Protein AF-A0A1C1CZ02-F1 (afdb_monomer_lite)

Sequence (174 aa):
MFVAVCLGYYHYGQLLYYPYLHGDSYDDTVQARHYADKCKSHSIGLCEILYRAYSTAGCEVYDTMVGHVLVIASTVQLHILLFSSDEAQIRAARSRLERNFEILTRLQWPTLDVCFTRFREFHQACQKYKETSFRMDRWMHRFLFEFAKPIGEKDTDDLAELIPWTLQELGFTP

Radius of gyration: 15.84 Å; chains: 1; bounding box: 36×30×47 Å

Structure (mmCIF, N/CA/C/O backbone):
data_AF-A0A1C1CZ02-F1
#
_entry.id   AF-A0A1C1CZ02-F1
#
loop_
_atom_site.group_PDB
_atom_site.id
_atom_site.type_symbol
_atom_site.label_atom_id
_atom_site.label_alt_id
_atom_site.label_comp_id
_atom_site.label_asym_id
_atom_site.label_entity_id
_atom_site.label_seq_id
_atom_site.pdbx_PDB_ins_code
_atom_site.Cartn_x
_atom_site.Cartn_y
_atom_site.Cartn_z
_atom_site.occupancy
_atom_site.B_iso_or_equiv
_atom_site.auth_seq_id
_atom_site.auth_comp_id
_atom_site.auth_asym_id
_atom_site.auth_atom_id
_atom_site.pdbx_PDB_model_num
ATOM 1 N N . MET A 1 1 ? -22.420 12.286 7.588 1.00 76.38 1 MET A N 1
ATOM 2 C CA . MET A 1 1 ? -22.569 12.783 6.197 1.00 76.38 1 MET A CA 1
ATOM 3 C C . MET A 1 1 ? -21.272 13.386 5.658 1.00 76.38 1 MET A C 1
ATOM 5 O O . MET A 1 1 ? -20.800 12.896 4.646 1.00 76.38 1 MET A O 1
ATOM 9 N N . PHE A 1 2 ? -20.659 14.367 6.338 1.00 88.81 2 PHE A N 1
ATOM 10 C CA . PHE A 1 2 ? -19.421 15.029 5.882 1.00 88.81 2 PHE A CA 1
ATOM 11 C C . PHE A 1 2 ? -18.283 14.057 5.514 1.00 88.81 2 PHE A C 1
ATOM 13 O O . PHE A 1 2 ? -17.805 14.085 4.385 1.00 88.81 2 PHE A O 1
ATOM 20 N N . VAL A 1 3 ? -17.919 13.137 6.420 1.00 89.81 3 VAL A N 1
ATOM 21 C CA . VAL A 1 3 ? -16.843 12.153 6.183 1.00 89.81 3 VAL A CA 1
ATOM 22 C C . VAL A 1 3 ? -17.113 11.311 4.934 1.00 89.81 3 VAL A C 1
ATOM 24 O O . VAL A 1 3 ? -16.234 11.182 4.095 1.00 89.81 3 VAL A O 1
ATOM 27 N N . ALA A 1 4 ? -18.335 10.798 4.762 1.00 88.88 4 ALA A N 1
ATOM 28 C CA . ALA A 1 4 ? -18.697 9.976 3.606 1.00 88.88 4 ALA A CA 1
ATOM 29 C C . ALA A 1 4 ? -18.563 10.735 2.272 1.00 88.88 4 ALA A C 1
ATOM 31 O O . ALA A 1 4 ? -18.041 10.183 1.307 1.00 88.88 4 ALA A O 1
ATOM 32 N N . VAL A 1 5 ? -18.972 12.009 2.226 1.00 91.56 5 VAL A N 1
ATOM 33 C CA . VAL A 1 5 ? -18.826 12.857 1.028 1.00 91.56 5 VAL A CA 1
ATOM 34 C C . VAL A 1 5 ? -17.348 13.086 0.702 1.00 91.56 5 VAL A C 1
ATOM 36 O O . VAL A 1 5 ? -16.940 12.930 -0.448 1.00 91.56 5 VAL A O 1
ATOM 39 N N . CYS A 1 6 ? -16.529 13.399 1.710 1.00 93.75 6 CYS A N 1
ATOM 40 C CA . CYS A 1 6 ? -15.088 13.568 1.527 1.00 93.75 6 CYS A CA 1
ATOM 41 C C . CYS A 1 6 ? -14.408 12.268 1.079 1.00 93.75 6 CYS A C 1
ATOM 43 O O . CYS A 1 6 ? -13.586 12.302 0.166 1.00 93.75 6 CYS A O 1
ATOM 45 N N . LEU A 1 7 ? -14.770 11.125 1.674 1.00 93.81 7 LEU A N 1
ATOM 46 C CA . LEU A 1 7 ? -14.260 9.817 1.260 1.00 93.81 7 LEU A CA 1
ATOM 47 C C . LEU A 1 7 ? -14.603 9.532 -0.203 1.00 93.81 7 LEU A C 1
ATOM 49 O O . LEU A 1 7 ? -13.718 9.129 -0.949 1.00 93.81 7 LEU A O 1
ATOM 53 N N . GLY A 1 8 ? -15.838 9.813 -0.634 1.00 93.12 8 GLY A N 1
ATOM 54 C CA . GLY A 1 8 ? -16.236 9.698 -2.038 1.00 93.12 8 GLY A CA 1
ATOM 55 C C . GLY A 1 8 ? -15.386 10.577 -2.958 1.00 93.12 8 GLY A C 1
ATOM 56 O O . GLY A 1 8 ? -14.818 10.078 -3.925 1.00 93.12 8 GLY A O 1
ATOM 57 N N . TYR A 1 9 ? -15.231 11.864 -2.630 1.00 96.38 9 TYR A N 1
ATOM 58 C CA . TYR A 1 9 ? -14.411 12.801 -3.409 1.00 96.38 9 TYR A CA 1
ATOM 59 C C . TYR A 1 9 ? -12.966 12.314 -3.588 1.00 96.38 9 TYR A C 1
ATOM 61 O O . TYR A 1 9 ? -12.447 12.290 -4.706 1.00 96.38 9 TYR A O 1
ATOM 69 N N . TYR A 1 10 ? -12.313 11.902 -2.499 1.00 97.44 10 TYR A N 1
ATOM 70 C CA . TYR A 1 10 ? -10.938 11.423 -2.575 1.00 97.44 10 TYR A CA 1
ATOM 71 C C . TYR A 1 10 ? -10.830 10.070 -3.283 1.00 97.44 10 TYR A C 1
ATOM 73 O O . TYR A 1 10 ? -9.936 9.895 -4.107 1.00 97.44 10 TYR A O 1
ATOM 81 N N . HIS A 1 11 ? -11.761 9.149 -3.039 1.00 95.75 11 HIS A N 1
ATOM 82 C CA . HIS A 1 11 ? -11.759 7.834 -3.673 1.00 95.75 11 HIS A CA 1
ATOM 83 C C . HIS A 1 11 ? -11.926 7.921 -5.195 1.00 95.75 11 HIS A C 1
ATOM 85 O O . HIS A 1 11 ? -11.111 7.360 -5.927 1.00 95.75 11 HIS A O 1
ATOM 91 N N . TYR A 1 12 ? -12.916 8.670 -5.691 1.00 95.50 12 TYR A N 1
ATOM 92 C CA . TYR A 1 12 ? -13.092 8.843 -7.136 1.00 95.50 12 TYR A CA 1
ATOM 93 C C . TYR A 1 12 ? -11.910 9.578 -7.774 1.00 95.50 12 TYR A C 1
ATOM 95 O O . TYR A 1 12 ? -11.510 9.236 -8.885 1.00 95.50 12 TYR A O 1
ATOM 103 N N . GLY A 1 13 ? -11.299 10.529 -7.060 1.00 96.56 13 GLY A N 1
ATOM 104 C CA . GLY A 1 13 ? -10.056 11.163 -7.497 1.00 96.56 13 GLY A CA 1
ATOM 105 C C . GLY A 1 13 ? -8.894 10.173 -7.618 1.00 96.56 13 GLY A C 1
ATOM 106 O O . GLY A 1 13 ? -8.163 10.206 -8.606 1.00 96.56 13 GLY A O 1
ATOM 107 N N . GLN A 1 14 ? -8.744 9.247 -6.665 1.00 96.31 14 GLN A N 1
ATOM 108 C CA . GLN A 1 14 ? -7.758 8.170 -6.778 1.00 96.31 14 GLN A CA 1
ATOM 109 C C . GLN A 1 14 ? -8.014 7.316 -8.017 1.00 96.31 14 GLN A C 1
ATOM 111 O O . GLN A 1 14 ? -7.075 7.117 -8.774 1.00 96.31 14 GLN A O 1
ATOM 116 N N . LEU A 1 15 ? -9.251 6.858 -8.244 1.00 94.56 15 LEU A N 1
ATOM 117 C CA . LEU A 1 15 ? -9.606 6.023 -9.399 1.00 94.56 15 LEU A CA 1
ATOM 118 C C . LEU A 1 15 ? -9.339 6.728 -10.733 1.00 94.56 15 LEU A C 1
ATOM 120 O O . LEU A 1 15 ? -8.737 6.136 -11.625 1.00 94.56 15 LEU A O 1
ATOM 124 N N . LEU A 1 16 ? -9.737 7.998 -10.845 1.00 94.50 16 LEU A N 1
ATOM 125 C CA . LEU A 1 16 ? -9.559 8.801 -12.056 1.00 94.50 16 LEU A CA 1
ATOM 126 C C . LEU A 1 16 ? -8.084 8.931 -12.450 1.00 94.50 16 LEU A C 1
ATOM 128 O O . LEU A 1 16 ? -7.746 8.880 -13.630 1.00 94.50 16 LEU A O 1
ATOM 132 N N . TYR A 1 17 ? -7.208 9.111 -11.460 1.00 94.69 17 TYR A N 1
ATOM 133 C CA . TYR A 1 17 ? -5.793 9.378 -11.700 1.00 94.69 17 TYR A CA 1
ATOM 134 C C . TYR A 1 17 ? -4.876 8.166 -11.484 1.00 94.69 17 TYR A C 1
ATOM 136 O O . TYR A 1 17 ? -3.685 8.251 -11.781 1.00 94.69 17 TYR A O 1
ATOM 144 N N . TYR A 1 18 ? -5.405 7.034 -11.010 1.00 93.94 18 TYR A N 1
ATOM 145 C CA . TYR A 1 18 ? -4.643 5.802 -10.777 1.00 93.94 18 TYR A CA 1
ATOM 146 C C . TYR A 1 18 ? -3.830 5.342 -11.997 1.00 93.94 18 TYR A C 1
ATOM 148 O O . TYR A 1 18 ? -2.658 5.003 -11.812 1.00 93.94 18 TYR A O 1
ATOM 156 N N . PRO A 1 19 ? -4.373 5.381 -13.237 1.00 91.00 19 PRO A N 1
ATOM 157 C CA . PRO A 1 19 ? -3.640 4.941 -14.426 1.00 91.00 19 PRO A CA 1
ATOM 158 C C . PRO A 1 19 ? -2.288 5.632 -14.631 1.00 91.00 19 PRO A C 1
ATOM 160 O O . PRO A 1 19 ? -1.358 5.045 -15.182 1.00 91.00 19 PRO A O 1
ATOM 163 N N . TYR A 1 20 ? -2.159 6.873 -14.161 1.00 90.94 20 TYR A N 1
ATOM 164 C CA . TYR A 1 20 ? -0.961 7.682 -14.358 1.00 90.94 20 TYR A CA 1
ATOM 165 C C . TYR A 1 20 ? 0.182 7.313 -13.405 1.00 90.94 20 TYR A C 1
ATOM 167 O O . TYR A 1 20 ? 1.318 7.698 -13.667 1.00 90.94 20 TYR A O 1
ATOM 175 N N . LEU A 1 21 ? -0.073 6.524 -12.351 1.00 91.50 21 LEU A N 1
ATOM 176 C CA . LEU A 1 21 ? 0.977 6.044 -11.442 1.00 91.50 21 LEU A CA 1
ATOM 177 C C . LEU A 1 21 ? 2.018 5.185 -12.164 1.00 91.50 21 LEU A C 1
ATOM 179 O O . LEU A 1 21 ? 3.194 5.233 -11.815 1.00 91.50 21 LEU A O 1
ATOM 183 N N . HIS A 1 22 ? 1.610 4.421 -13.182 1.00 87.25 22 HIS A N 1
ATOM 184 C CA . HIS A 1 22 ? 2.565 3.671 -13.991 1.00 87.25 22 HIS A CA 1
ATOM 185 C C . HIS A 1 22 ? 3.433 4.602 -14.847 1.00 87.25 22 HIS A C 1
ATOM 187 O O . HIS A 1 22 ? 4.655 4.489 -14.823 1.00 87.25 22 HIS A O 1
ATOM 193 N N . GLY A 1 23 ? 2.818 5.555 -15.554 1.00 77.62 23 GLY A N 1
ATOM 194 C CA . GLY A 1 23 ? 3.545 6.505 -16.401 1.00 77.62 23 GLY A CA 1
ATOM 195 C C . GLY A 1 23 ? 4.506 7.405 -15.615 1.00 77.62 23 GLY A C 1
ATOM 196 O O . GLY A 1 23 ? 5.576 7.732 -16.113 1.00 77.62 23 GLY A O 1
ATOM 197 N N . ASP A 1 24 ? 4.174 7.747 -14.369 1.00 78.81 24 ASP A N 1
ATOM 198 C CA . ASP A 1 24 ? 5.055 8.482 -13.447 1.00 78.81 24 ASP A CA 1
ATOM 199 C C . ASP A 1 24 ? 6.344 7.722 -13.107 1.00 78.81 24 ASP A C 1
ATOM 201 O O . ASP A 1 24 ? 7.391 8.326 -12.900 1.00 78.81 24 ASP A O 1
ATOM 205 N N . SER A 1 25 ? 6.281 6.390 -13.085 1.00 75.38 25 SER A N 1
ATOM 206 C CA . SER A 1 25 ? 7.433 5.539 -12.794 1.00 75.38 25 SER A CA 1
ATOM 207 C C . SER A 1 25 ? 8.302 5.242 -14.021 1.00 75.38 25 S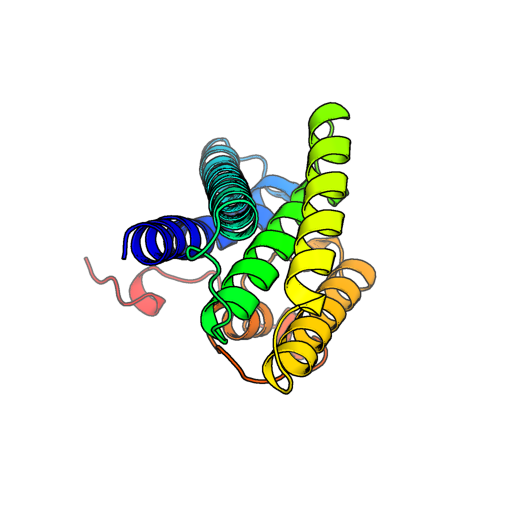ER A C 1
ATOM 209 O O . SER A 1 25 ? 9.469 4.899 -13.836 1.00 75.38 25 SER A O 1
ATOM 211 N N . TYR A 1 26 ? 7.759 5.343 -15.245 1.00 72.69 26 TYR A N 1
ATOM 212 C CA . TYR A 1 26 ? 8.416 4.811 -16.452 1.00 72.69 26 TYR A CA 1
ATOM 213 C C . TYR A 1 26 ? 8.442 5.735 -17.681 1.00 72.69 26 TYR A C 1
ATOM 215 O O . TYR A 1 26 ? 9.430 5.702 -18.410 1.00 72.69 26 TYR A O 1
ATOM 223 N N . ASP A 1 27 ? 7.421 6.566 -17.917 1.00 67.94 27 ASP A N 1
ATOM 224 C CA . ASP A 1 27 ? 7.243 7.277 -19.200 1.00 67.94 27 ASP A CA 1
ATOM 225 C C . ASP A 1 27 ? 7.613 8.774 -19.157 1.00 67.94 27 ASP A C 1
ATOM 227 O O . ASP A 1 27 ? 7.486 9.469 -20.161 1.00 67.94 27 ASP A O 1
ATOM 231 N N . ASP A 1 28 ? 8.069 9.282 -18.008 1.00 66.25 28 ASP A N 1
ATOM 232 C CA . ASP A 1 28 ? 8.611 10.631 -17.737 1.00 66.25 28 ASP A CA 1
ATOM 233 C C . ASP A 1 28 ? 7.885 11.845 -18.363 1.00 66.25 28 ASP A C 1
ATOM 235 O O . ASP A 1 28 ? 8.420 12.954 -18.449 1.00 66.25 28 ASP A O 1
ATOM 239 N N . THR A 1 29 ? 6.632 11.685 -18.793 1.00 82.94 29 THR A N 1
ATOM 240 C CA . THR A 1 29 ? 5.877 12.803 -19.355 1.00 82.94 29 THR A CA 1
ATOM 241 C C . THR A 1 29 ? 5.421 13.736 -18.236 1.00 82.94 29 THR A C 1
ATOM 243 O O . THR A 1 29 ? 4.892 13.311 -17.205 1.00 82.94 29 THR A O 1
ATOM 246 N N . VAL A 1 30 ? 5.557 15.046 -18.462 1.00 85.62 30 VAL A N 1
ATOM 247 C CA . VAL A 1 30 ? 5.103 16.085 -17.517 1.00 85.62 30 VAL A CA 1
ATOM 248 C C . VAL A 1 30 ? 3.620 15.909 -17.161 1.00 85.62 30 VAL A C 1
ATOM 250 O O . VAL A 1 30 ? 3.222 16.134 -16.019 1.00 85.62 30 VAL A O 1
ATOM 253 N N . GLN A 1 31 ? 2.802 15.471 -18.123 1.00 85.62 31 GLN A N 1
ATOM 254 C CA . GLN A 1 31 ? 1.380 15.206 -17.910 1.00 85.62 31 GLN A CA 1
ATOM 255 C C . GLN A 1 31 ? 1.148 13.986 -17.010 1.00 85.62 31 GLN A C 1
ATOM 257 O O . GLN A 1 31 ? 0.356 14.086 -16.074 1.00 85.62 31 GLN A O 1
ATOM 262 N N . ALA A 1 32 ? 1.847 12.865 -17.239 1.00 86.81 32 ALA A N 1
ATOM 263 C CA . ALA A 1 32 ? 1.712 11.681 -16.390 1.00 86.81 32 ALA A CA 1
ATOM 264 C C . ALA A 1 32 ? 2.111 11.984 -14.944 1.00 86.81 32 ALA A C 1
ATOM 266 O O . ALA A 1 32 ? 1.335 11.688 -14.036 1.00 86.81 32 ALA A O 1
ATOM 267 N N . ARG A 1 33 ? 3.238 12.677 -14.737 1.00 89.62 33 ARG A N 1
ATOM 268 C CA . ARG A 1 33 ? 3.678 13.107 -13.402 1.00 89.62 33 ARG A CA 1
ATOM 269 C C . ARG A 1 33 ? 2.643 14.006 -12.722 1.00 89.62 33 ARG A C 1
ATOM 271 O O . ARG A 1 33 ? 2.263 13.764 -11.581 1.00 89.62 33 ARG A O 1
ATOM 278 N N . HIS A 1 34 ? 2.102 14.992 -13.445 1.00 92.31 34 HIS A N 1
ATOM 279 C CA . HIS A 1 34 ? 1.067 15.884 -12.913 1.00 92.31 34 HIS A CA 1
ATOM 280 C C . HIS A 1 34 ? -0.183 15.129 -12.430 1.00 92.31 34 HIS A C 1
ATOM 282 O O . HIS A 1 34 ? -0.713 15.420 -11.354 1.00 92.31 34 HIS A O 1
ATOM 288 N N . TYR A 1 35 ? -0.678 14.168 -13.213 1.00 94.25 35 TYR A N 1
ATOM 289 C CA . TYR A 1 35 ? -1.860 13.393 -12.833 1.00 94.25 35 TYR A CA 1
ATOM 290 C C . TYR A 1 35 ? -1.552 12.344 -11.757 1.00 94.25 35 TYR A C 1
ATOM 292 O O . TYR A 1 35 ? -2.360 12.162 -10.846 1.00 94.25 35 TYR A O 1
ATOM 300 N N . ALA A 1 36 ? -0.372 11.728 -11.771 1.00 94.00 36 ALA A N 1
ATOM 301 C CA . ALA A 1 36 ? 0.071 10.850 -10.692 1.00 94.00 36 ALA A CA 1
ATOM 302 C C . ALA A 1 36 ? 0.165 11.593 -9.354 1.00 94.00 36 ALA A C 1
ATOM 304 O O . ALA A 1 36 ? -0.316 11.092 -8.337 1.00 94.00 36 ALA A O 1
ATOM 305 N N . ASP A 1 37 ? 0.679 12.822 -9.349 1.00 95.25 37 ASP A N 1
ATOM 306 C CA . ASP A 1 37 ? 0.724 13.658 -8.148 1.00 95.25 37 ASP A CA 1
ATOM 307 C C . ASP A 1 37 ? -0.678 14.013 -7.636 1.00 95.25 37 ASP A C 1
ATOM 309 O O . ASP A 1 37 ? -0.909 14.026 -6.422 1.00 95.25 37 ASP A O 1
ATOM 313 N N . LYS A 1 38 ? -1.660 14.195 -8.530 1.00 97.06 38 LYS A N 1
ATOM 314 C CA . LYS A 1 38 ? -3.071 14.296 -8.122 1.00 97.06 38 LYS A CA 1
ATOM 315 C C . LYS A 1 38 ? -3.566 13.006 -7.472 1.00 97.06 38 LYS A C 1
ATOM 317 O O . LYS A 1 38 ? -4.193 13.083 -6.416 1.00 97.06 38 LYS A O 1
ATOM 322 N N . CYS A 1 39 ? -3.259 11.833 -8.032 1.00 97.31 39 CYS A N 1
ATOM 323 C CA . CYS A 1 39 ? -3.613 10.546 -7.417 1.00 97.31 39 CYS A CA 1
ATOM 324 C C . CYS A 1 39 ? -3.032 10.421 -5.995 1.00 97.31 39 CYS A C 1
ATOM 326 O O . CYS A 1 39 ? -3.762 10.121 -5.043 1.00 97.31 39 CYS A O 1
ATOM 328 N N . LYS A 1 40 ? -1.739 10.740 -5.830 1.00 97.81 40 LYS A N 1
ATOM 329 C CA . LYS A 1 40 ? -1.044 10.759 -4.530 1.00 97.81 40 LYS A CA 1
ATOM 330 C C . LYS A 1 40 ? -1.712 11.731 -3.555 1.00 97.81 40 LYS A C 1
ATOM 332 O O . LYS A 1 40 ? -1.984 11.355 -2.416 1.00 97.81 40 LYS A O 1
ATOM 337 N N . SER A 1 41 ? -2.039 12.945 -4.003 1.00 98.19 41 SER A N 1
ATOM 338 C CA . SER A 1 41 ? -2.736 13.954 -3.195 1.00 98.19 41 SER A CA 1
ATOM 339 C C . SER A 1 41 ? -4.109 13.469 -2.722 1.00 98.19 41 SER A C 1
ATOM 341 O O . SER A 1 41 ? -4.429 13.604 -1.539 1.00 98.19 41 SER A O 1
ATOM 343 N N . HIS A 1 42 ? -4.891 12.830 -3.598 1.00 98.38 42 HIS A N 1
ATOM 344 C CA . HIS A 1 42 ? -6.178 12.257 -3.212 1.00 98.38 42 HIS A CA 1
ATOM 345 C C . HIS A 1 42 ? -6.026 11.117 -2.193 1.00 98.38 42 HIS A C 1
ATOM 347 O O . HIS A 1 42 ? -6.755 11.104 -1.203 1.00 98.38 42 HIS A O 1
ATOM 353 N N . SER A 1 43 ? -5.049 10.218 -2.369 1.00 98.25 43 SER A N 1
ATOM 354 C CA . SER A 1 43 ? -4.754 9.160 -1.387 1.00 98.25 43 SER A CA 1
ATOM 355 C C . SER A 1 43 ? -4.351 9.729 -0.020 1.00 98.25 43 SER A C 1
ATOM 357 O O . SER A 1 43 ? -4.847 9.277 1.014 1.00 98.25 43 SER A O 1
ATOM 359 N N . ILE A 1 44 ? -3.501 10.762 0.003 1.00 98.44 44 ILE A N 1
ATOM 360 C CA . ILE A 1 44 ? -3.103 11.449 1.240 1.00 98.44 44 ILE A CA 1
ATOM 361 C C . ILE A 1 44 ? -4.324 12.080 1.919 1.00 98.44 44 ILE A C 1
ATOM 363 O O . ILE A 1 44 ? -4.535 11.853 3.111 1.00 98.44 44 ILE A O 1
ATOM 367 N N . GLY A 1 45 ? -5.155 12.805 1.165 1.00 97.81 45 GLY A N 1
ATOM 368 C CA . GLY A 1 45 ? -6.377 13.421 1.681 1.00 97.81 45 GLY A CA 1
ATOM 369 C C . GLY A 1 45 ? -7.375 12.402 2.238 1.00 97.81 45 GLY A C 1
ATOM 370 O O . GLY A 1 45 ? -7.945 12.634 3.306 1.00 97.81 45 GLY A O 1
ATOM 371 N N . LEU A 1 46 ? -7.526 11.244 1.578 1.00 97.50 46 LEU A N 1
ATOM 372 C CA . LEU A 1 46 ? -8.354 10.139 2.069 1.00 97.50 46 LEU A CA 1
ATOM 373 C C . LEU A 1 46 ? -7.850 9.615 3.417 1.00 97.50 46 LEU A C 1
ATOM 375 O O . LEU A 1 46 ? -8.631 9.461 4.357 1.00 97.50 46 LEU A O 1
ATOM 379 N N . CYS A 1 47 ? -6.544 9.360 3.521 1.00 97.44 47 CYS A N 1
ATOM 380 C CA . CYS A 1 47 ? -5.933 8.900 4.764 1.00 97.44 47 CYS A CA 1
ATOM 381 C C . CYS A 1 47 ? -6.176 9.922 5.886 1.00 97.44 47 CYS A C 1
ATOM 383 O O . CYS A 1 47 ? -6.652 9.571 6.962 1.00 97.44 47 CYS A O 1
ATOM 385 N N . GLU A 1 48 ? -5.921 11.205 5.627 1.00 96.81 48 GLU A N 1
ATOM 386 C CA . GLU A 1 48 ? -6.065 12.270 6.623 1.00 96.81 48 GLU A CA 1
ATOM 387 C C . GLU A 1 48 ? -7.503 12.448 7.122 1.00 96.81 48 GLU A C 1
ATOM 389 O O . GLU A 1 48 ? -7.708 12.588 8.333 1.00 96.81 48 GLU A O 1
ATOM 394 N N . ILE A 1 49 ? -8.504 12.425 6.231 1.00 95.06 49 ILE A N 1
ATOM 395 C CA . ILE A 1 49 ? -9.905 12.538 6.659 1.00 95.06 49 ILE A CA 1
ATOM 396 C C . ILE A 1 49 ? -10.323 11.327 7.493 1.00 95.06 49 ILE A C 1
ATOM 398 O O . ILE A 1 49 ? -10.999 11.494 8.510 1.00 95.06 49 ILE A O 1
ATOM 402 N N . LEU A 1 50 ? -9.875 10.126 7.117 1.00 93.75 50 LEU A N 1
ATOM 403 C CA . LEU A 1 50 ? -10.195 8.908 7.849 1.00 93.75 50 LEU A CA 1
ATOM 404 C C . LEU A 1 50 ? -9.549 8.915 9.235 1.00 93.75 50 LEU A C 1
ATOM 406 O O . LEU A 1 50 ? -10.207 8.645 10.235 1.00 93.75 50 LEU A O 1
ATOM 410 N N . TYR A 1 51 ? -8.286 9.319 9.325 1.00 94.88 51 TYR A N 1
ATOM 411 C CA . TYR A 1 51 ? -7.573 9.446 10.593 1.00 94.88 51 TYR A CA 1
ATOM 412 C C . TYR A 1 51 ? -8.264 10.410 11.550 1.00 94.88 51 TYR A C 1
ATOM 414 O O . TYR A 1 51 ? -8.408 10.100 12.731 1.00 94.88 51 TYR A O 1
ATOM 422 N N . ARG A 1 52 ? -8.716 11.561 11.041 1.00 93.50 52 ARG A N 1
ATOM 423 C CA . ARG A 1 52 ? -9.470 12.541 11.833 1.00 93.50 52 ARG A CA 1
ATOM 424 C C . ARG A 1 52 ? -10.820 11.987 12.276 1.00 93.50 52 ARG A C 1
ATOM 426 O O . ARG A 1 52 ? -11.183 12.175 13.434 1.00 93.50 52 ARG A O 1
ATOM 433 N N . ALA A 1 53 ? -11.528 11.283 11.393 1.00 92.44 53 ALA A N 1
ATOM 434 C CA . ALA A 1 53 ? -12.801 10.645 11.713 1.00 92.44 53 ALA A CA 1
ATOM 435 C C . ALA A 1 53 ? -12.649 9.622 12.852 1.00 92.44 53 ALA A C 1
ATOM 437 O O . ALA A 1 53 ? -13.393 9.680 13.821 1.00 92.44 53 ALA A O 1
ATOM 438 N N . TYR A 1 54 ? -11.624 8.769 12.797 1.00 90.06 54 TYR A N 1
ATOM 439 C CA . TYR A 1 54 ? -11.344 7.767 13.835 1.00 90.06 54 TYR A CA 1
ATOM 440 C C . TYR A 1 54 ? -10.794 8.352 15.147 1.00 90.06 54 TYR A C 1
ATOM 442 O O . TYR A 1 54 ? -10.809 7.679 16.174 1.00 90.06 54 TYR A O 1
ATOM 450 N N . SER A 1 55 ? -10.286 9.588 15.131 1.00 91.06 55 SER A N 1
ATOM 451 C CA . SER A 1 55 ? -9.883 10.325 16.338 1.00 91.06 55 SER A CA 1
ATOM 452 C C . SER A 1 55 ? -10.995 11.221 16.903 1.00 91.06 55 SER A C 1
ATOM 454 O O . SER A 1 55 ? -10.778 11.872 17.923 1.00 91.06 55 SER A O 1
ATOM 456 N N . THR A 1 56 ? -12.167 11.270 16.262 1.00 91.06 56 THR A N 1
ATOM 457 C CA . THR A 1 56 ? -13.305 12.099 16.678 1.00 91.06 56 THR A CA 1
ATOM 458 C C . THR A 1 56 ? -14.473 11.200 17.066 1.00 91.06 56 THR A C 1
ATOM 460 O O . THR A 1 56 ? -15.028 10.507 16.219 1.00 91.06 56 THR A O 1
ATOM 463 N N . ALA A 1 57 ? -14.871 11.233 18.337 1.00 88.56 57 ALA A N 1
ATOM 464 C CA . ALA A 1 57 ? -15.935 10.372 18.847 1.00 88.56 57 ALA A CA 1
ATOM 465 C C . ALA A 1 57 ? -17.246 10.539 18.053 1.00 88.56 57 ALA A C 1
ATOM 467 O O . ALA A 1 57 ? -17.709 11.662 17.828 1.00 88.56 57 ALA A O 1
ATOM 468 N N . GLY A 1 58 ? -17.846 9.423 17.636 1.00 85.62 58 GLY A N 1
ATOM 469 C CA . GLY A 1 58 ? -19.098 9.393 16.873 1.00 85.62 58 GLY A CA 1
ATOM 470 C C . GLY A 1 58 ? -18.938 9.669 15.374 1.00 85.62 58 GLY A C 1
ATOM 471 O O . GLY A 1 58 ? -19.940 9.746 14.661 1.00 85.62 58 GLY A O 1
ATOM 472 N N . CYS A 1 59 ? -17.706 9.835 14.882 1.00 86.62 59 CYS A N 1
ATOM 473 C CA . CYS A 1 59 ? -17.406 10.007 13.458 1.00 86.62 59 CYS A CA 1
ATOM 474 C C . CYS A 1 59 ? -16.798 8.754 12.818 1.00 86.62 59 CYS A C 1
ATOM 476 O O . CYS A 1 59 ? -16.454 8.789 11.634 1.00 86.62 59 CYS A O 1
ATOM 478 N N . GLU A 1 60 ? -16.645 7.665 13.568 1.00 80.19 60 GLU A N 1
ATOM 479 C CA . GLU A 1 60 ? -16.046 6.436 13.075 1.00 80.19 60 GLU A CA 1
ATOM 480 C C . GLU A 1 60 ? -16.931 5.786 12.002 1.00 80.19 60 GLU A C 1
ATOM 482 O O . GLU A 1 60 ? -18.148 5.663 12.148 1.00 80.19 60 GLU A O 1
ATOM 487 N N . VAL A 1 61 ? -16.311 5.358 10.902 1.00 78.19 61 VAL A N 1
ATOM 488 C CA . VAL A 1 61 ? -17.015 4.747 9.771 1.00 78.19 61 VAL A CA 1
ATOM 489 C C . VAL A 1 61 ? -16.477 3.331 9.587 1.00 78.19 61 VAL A C 1
ATOM 491 O O . VAL A 1 61 ? -15.325 3.157 9.191 1.00 78.19 61 VAL A O 1
ATOM 494 N N . TYR A 1 62 ? -17.307 2.331 9.890 1.00 72.12 62 TYR A N 1
ATOM 495 C CA . TYR A 1 62 ? -16.945 0.903 9.895 1.00 72.12 62 TYR A CA 1
ATOM 496 C C . TYR A 1 62 ? -17.644 0.093 8.793 1.00 72.12 62 TYR A C 1
ATOM 498 O O . TYR A 1 62 ? -17.895 -1.098 8.953 1.00 72.12 62 TYR A O 1
ATOM 506 N N . ASP A 1 63 ? -17.992 0.733 7.681 1.00 77.19 63 ASP A N 1
ATOM 507 C CA . ASP A 1 63 ? -18.648 0.059 6.559 1.00 77.19 63 ASP A CA 1
ATOM 508 C C . ASP A 1 63 ? -17.624 -0.584 5.606 1.00 77.19 63 ASP A C 1
ATOM 510 O O . ASP A 1 63 ? -16.478 -0.136 5.499 1.00 77.19 63 ASP A O 1
ATOM 514 N N . THR A 1 64 ? -18.043 -1.608 4.864 1.00 79.88 64 THR A N 1
ATOM 515 C CA . THR A 1 64 ? -17.235 -2.321 3.867 1.00 79.88 64 THR A CA 1
ATOM 516 C C . THR A 1 64 ? -16.613 -1.365 2.843 1.00 79.88 64 THR A C 1
ATOM 518 O O . THR A 1 64 ? -15.476 -1.579 2.415 1.00 79.88 64 THR A O 1
ATOM 521 N N . MET A 1 65 ? -17.301 -0.266 2.507 1.00 85.44 65 MET A N 1
ATOM 522 C CA . MET A 1 65 ? -16.771 0.778 1.622 1.00 85.44 65 MET A CA 1
ATOM 523 C C . MET A 1 65 ? -15.473 1.393 2.161 1.00 85.44 65 MET A C 1
ATOM 525 O O . MET A 1 65 ? -14.531 1.590 1.398 1.00 85.44 65 MET A O 1
ATOM 529 N N . VAL A 1 66 ? -15.379 1.634 3.474 1.00 88.19 66 VAL A N 1
ATOM 530 C CA . VAL A 1 66 ? -14.173 2.204 4.101 1.00 88.19 66 VAL A CA 1
ATOM 531 C C . VAL A 1 66 ? -12.975 1.287 3.913 1.00 88.19 66 VAL A C 1
ATOM 533 O O . VAL A 1 66 ? -11.901 1.757 3.547 1.00 88.19 66 VAL A O 1
ATOM 536 N N . GLY A 1 67 ? -13.169 -0.019 4.104 1.00 89.75 67 GLY A N 1
ATOM 537 C CA . GLY A 1 67 ? -12.117 -1.003 3.875 1.00 89.75 67 GLY A CA 1
ATOM 538 C C . GLY A 1 67 ? -11.590 -0.956 2.442 1.00 89.75 67 GLY A C 1
ATOM 539 O O . GLY A 1 67 ? -10.384 -0.866 2.227 1.00 89.75 67 GLY A O 1
ATOM 540 N N . HIS A 1 68 ? -12.486 -0.922 1.455 1.00 90.62 68 HIS A N 1
ATOM 541 C CA . HIS A 1 68 ? -12.092 -0.868 0.048 1.00 90.62 68 HIS A CA 1
ATOM 542 C C . HIS A 1 68 ? -11.340 0.411 -0.327 1.00 90.62 68 HIS A C 1
ATOM 544 O O . HIS A 1 68 ? -10.254 0.332 -0.906 1.00 90.62 68 HIS A O 1
ATOM 550 N N . VAL A 1 69 ? -11.879 1.585 0.018 1.00 93.31 69 VAL A N 1
ATOM 551 C CA . VAL A 1 69 ? -11.224 2.854 -0.336 1.00 93.31 69 VAL A CA 1
ATOM 552 C C . VAL A 1 69 ? -9.863 2.989 0.353 1.00 93.31 69 VAL A C 1
ATOM 554 O O . VAL A 1 69 ? -8.918 3.507 -0.243 1.00 93.31 69 VAL A O 1
ATOM 557 N N . LEU A 1 70 ? -9.728 2.450 1.571 1.00 94.12 70 LEU A N 1
ATOM 558 C CA . LEU A 1 70 ? -8.475 2.435 2.321 1.00 94.12 70 LEU A CA 1
ATOM 559 C C . LEU A 1 70 ? -7.448 1.454 1.743 1.00 94.12 70 LEU A C 1
ATOM 561 O O . LEU A 1 70 ? -6.254 1.760 1.733 1.00 94.12 70 LEU A O 1
ATOM 565 N N . VAL A 1 71 ? -7.892 0.308 1.216 1.00 93.38 71 VAL A N 1
ATOM 566 C CA . VAL A 1 71 ? -7.028 -0.620 0.470 1.00 93.38 71 VAL A CA 1
ATOM 567 C C . VAL A 1 71 ? -6.463 0.072 -0.771 1.00 93.38 71 VAL A C 1
ATOM 569 O O . VAL A 1 71 ? -5.249 0.052 -0.958 1.00 93.38 71 VAL A O 1
ATOM 572 N N . ILE A 1 72 ? -7.292 0.766 -1.559 1.00 94.12 72 ILE A N 1
ATOM 573 C CA . ILE A 1 72 ? -6.821 1.513 -2.742 1.00 94.12 72 ILE A CA 1
ATOM 574 C C . ILE A 1 72 ? -5.903 2.673 -2.331 1.00 94.12 72 ILE A C 1
ATOM 576 O O . ILE A 1 72 ? -4.881 2.912 -2.964 1.00 94.12 72 ILE A O 1
ATOM 580 N N . ALA A 1 73 ? -6.203 3.400 -1.252 1.00 96.81 73 ALA A N 1
ATOM 581 C CA . ALA A 1 73 ? -5.289 4.436 -0.762 1.00 96.81 73 ALA A CA 1
ATOM 582 C C . ALA A 1 73 ? -3.932 3.852 -0.357 1.00 96.81 73 ALA A C 1
ATOM 584 O O . ALA A 1 73 ? -2.897 4.430 -0.693 1.00 96.81 73 ALA A O 1
ATOM 585 N N . SER A 1 74 ? -3.931 2.682 0.281 1.00 95.88 74 SER A N 1
ATOM 586 C CA . SER A 1 74 ? -2.717 1.964 0.669 1.00 95.88 74 SER A CA 1
ATOM 587 C C . SER A 1 74 ? -1.883 1.517 -0.534 1.00 95.88 74 SER A C 1
ATOM 589 O O . SER A 1 74 ? -0.661 1.592 -0.456 1.00 95.88 74 SER A O 1
ATOM 591 N N . THR A 1 75 ? -2.481 1.136 -1.669 1.00 94.94 75 THR A N 1
ATOM 592 C CA . THR A 1 75 ? -1.688 0.813 -2.873 1.00 94.94 75 THR A CA 1
ATOM 593 C C . THR A 1 75 ? -0.984 2.040 -3.455 1.00 94.94 75 THR A C 1
ATOM 595 O O . THR A 1 75 ? 0.162 1.940 -3.888 1.00 94.94 75 THR A O 1
ATOM 598 N N . VAL A 1 76 ? -1.602 3.223 -3.376 1.00 96.56 76 VAL A N 1
ATOM 599 C CA . VAL A 1 76 ? -0.946 4.492 -3.744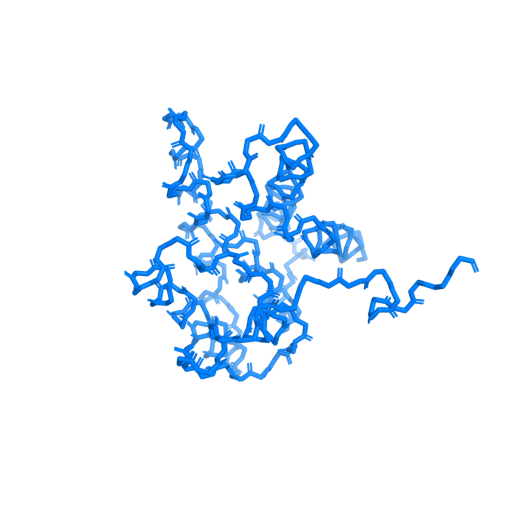 1.00 96.56 76 VAL A CA 1
ATOM 600 C C . VAL A 1 76 ? 0.163 4.857 -2.749 1.00 96.56 76 VAL A C 1
ATOM 602 O O . VAL A 1 76 ? 1.222 5.326 -3.153 1.00 96.56 76 VAL A O 1
ATOM 605 N N . GLN A 1 77 ? -0.018 4.612 -1.446 1.00 96.94 77 GLN A N 1
ATOM 606 C CA . GLN A 1 77 ? 1.074 4.806 -0.479 1.00 96.94 77 GLN A CA 1
ATOM 607 C C . GLN A 1 77 ? 2.230 3.825 -0.726 1.00 96.94 77 GLN A C 1
ATOM 609 O O . GLN A 1 77 ? 3.391 4.206 -0.598 1.00 96.94 77 GLN A O 1
ATOM 614 N N . LEU A 1 78 ? 1.931 2.589 -1.139 1.00 93.94 78 LEU A N 1
ATOM 615 C CA . LEU A 1 78 ? 2.944 1.619 -1.552 1.00 93.94 78 LEU A CA 1
ATOM 616 C C . LEU A 1 78 ? 3.689 2.084 -2.814 1.00 93.94 78 LEU A C 1
ATOM 618 O O . LEU A 1 78 ? 4.905 1.935 -2.874 1.00 93.94 78 LEU A O 1
ATOM 622 N N . HIS A 1 79 ? 3.004 2.709 -3.779 1.00 93.75 79 HIS A N 1
ATOM 623 C CA . HIS A 1 79 ? 3.657 3.354 -4.929 1.00 93.75 79 HIS A CA 1
ATOM 624 C C . HIS A 1 79 ? 4.676 4.408 -4.483 1.00 93.75 79 HIS A C 1
ATOM 626 O O . HIS A 1 79 ? 5.845 4.321 -4.853 1.00 93.75 79 HIS A O 1
ATOM 632 N N . ILE A 1 80 ? 4.269 5.342 -3.614 1.00 94.94 80 ILE A N 1
ATOM 633 C CA . ILE A 1 80 ? 5.167 6.380 -3.076 1.00 94.94 80 ILE A CA 1
ATOM 634 C C . ILE A 1 80 ? 6.366 5.737 -2.367 1.00 94.94 80 ILE A C 1
ATOM 636 O O . ILE A 1 80 ? 7.499 6.162 -2.574 1.00 94.94 80 ILE A O 1
ATOM 640 N N . LEU A 1 81 ? 6.130 4.697 -1.562 1.00 93.25 81 LEU A N 1
ATOM 641 C CA . LEU A 1 81 ? 7.185 3.976 -0.848 1.00 93.25 81 LEU A CA 1
ATOM 642 C C . LEU A 1 81 ? 8.205 3.323 -1.800 1.00 93.25 81 LEU A C 1
ATOM 644 O O . LEU A 1 81 ? 9.388 3.278 -1.477 1.00 93.25 81 LEU A O 1
ATOM 648 N N . LEU A 1 82 ? 7.751 2.800 -2.944 1.00 90.31 82 LEU A N 1
ATOM 649 C CA . LEU A 1 82 ? 8.582 2.054 -3.896 1.00 90.31 82 LEU A CA 1
ATOM 650 C C . LEU A 1 82 ? 9.316 2.938 -4.914 1.00 90.31 82 LEU A C 1
ATOM 652 O O . LEU A 1 82 ? 10.366 2.515 -5.406 1.00 90.31 82 LEU A O 1
ATOM 656 N N . PHE A 1 83 ? 8.760 4.105 -5.257 1.00 90.94 83 PHE A N 1
ATOM 657 C CA . PHE A 1 83 ? 9.215 4.911 -6.400 1.00 90.94 83 PHE A CA 1
ATOM 658 C C . PHE A 1 83 ? 9.588 6.359 -6.072 1.00 90.94 83 PHE A C 1
ATOM 660 O O . PHE A 1 83 ? 10.204 7.017 -6.908 1.00 90.94 83 PHE A O 1
ATOM 667 N N . SER A 1 84 ? 9.251 6.881 -4.889 1.00 91.38 84 SER A N 1
ATOM 668 C CA . SER A 1 84 ? 9.707 8.219 -4.501 1.00 91.38 84 SER A CA 1
ATOM 669 C C . SER A 1 84 ? 11.225 8.244 -4.310 1.00 91.38 84 SER A C 1
ATOM 671 O O . SER A 1 84 ? 11.799 7.328 -3.727 1.00 91.38 84 SER A O 1
ATOM 673 N N . SER A 1 85 ? 11.869 9.331 -4.737 1.00 91.94 85 SER A N 1
ATOM 674 C CA . SER A 1 85 ? 13.259 9.653 -4.389 1.00 91.94 85 SER A CA 1
ATOM 675 C C . SER A 1 85 ? 13.373 10.584 -3.172 1.00 91.94 85 SER A C 1
ATOM 677 O O . SER A 1 85 ? 14.477 10.909 -2.743 1.00 91.94 85 SER A O 1
ATOM 679 N N . ASP A 1 86 ? 12.244 11.066 -2.641 1.00 95.44 86 ASP A N 1
ATOM 680 C CA . ASP A 1 86 ? 12.180 11.959 -1.482 1.00 95.44 86 ASP A CA 1
ATOM 681 C C . ASP A 1 86 ? 11.977 11.153 -0.191 1.00 95.44 86 ASP A C 1
ATOM 683 O O . ASP A 1 86 ? 10.893 10.634 0.093 1.00 95.44 86 ASP A O 1
ATOM 687 N N . GLU A 1 87 ? 13.027 11.106 0.624 1.00 96.12 87 GLU A N 1
ATOM 688 C CA . GLU A 1 87 ? 13.066 10.442 1.928 1.00 96.12 87 GLU A CA 1
ATOM 689 C C . GLU A 1 87 ? 11.957 10.889 2.896 1.00 96.12 87 GLU A C 1
ATOM 691 O O . GLU A 1 87 ? 11.469 10.092 3.706 1.00 96.12 87 GLU A O 1
ATOM 696 N N . ALA A 1 88 ? 11.526 12.154 2.845 1.00 97.44 88 ALA A N 1
ATOM 697 C CA . ALA A 1 88 ? 10.420 12.623 3.676 1.00 97.44 88 ALA A CA 1
ATOM 698 C C . ALA A 1 88 ? 9.088 12.005 3.225 1.00 97.44 88 ALA A C 1
ATOM 700 O O . ALA A 1 88 ? 8.287 11.586 4.068 1.00 97.44 88 ALA A O 1
ATOM 701 N N . GLN A 1 89 ? 8.877 11.884 1.912 1.00 96.38 89 GLN A N 1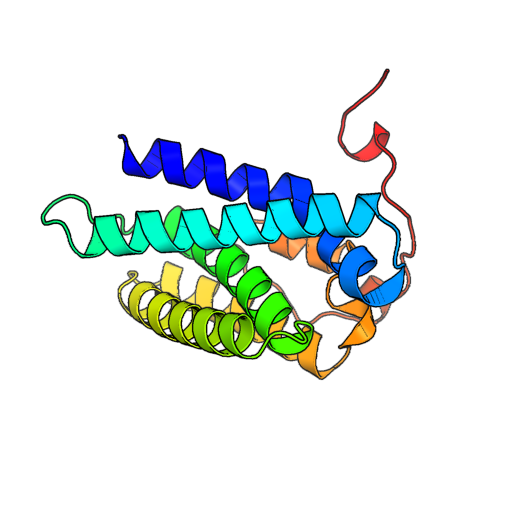
ATOM 702 C CA . GLN A 1 89 ? 7.696 11.226 1.350 1.00 96.38 89 GLN A CA 1
ATOM 703 C C . GLN A 1 89 ? 7.689 9.727 1.642 1.00 96.38 89 GLN A C 1
ATOM 705 O O . GLN A 1 89 ? 6.646 9.209 2.037 1.00 96.38 89 GLN A O 1
ATOM 710 N N . ILE A 1 90 ? 8.839 9.053 1.537 1.00 96.81 90 ILE A N 1
ATOM 711 C CA . ILE A 1 90 ? 8.986 7.626 1.874 1.00 96.81 90 ILE A CA 1
ATOM 712 C C . ILE A 1 90 ? 8.588 7.382 3.337 1.00 96.81 90 ILE A C 1
ATOM 714 O O . ILE A 1 90 ? 7.744 6.526 3.622 1.00 96.81 90 ILE A O 1
ATOM 718 N N . ARG A 1 91 ? 9.129 8.169 4.280 1.00 97.81 91 ARG A N 1
ATOM 719 C CA . ARG A 1 91 ? 8.776 8.047 5.708 1.00 97.81 91 ARG A CA 1
ATOM 720 C C . A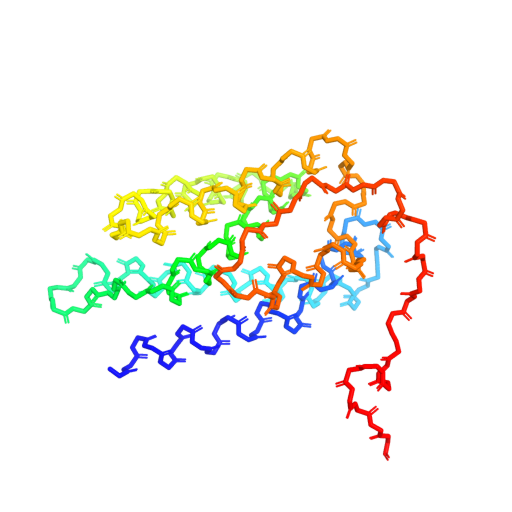RG A 1 91 ? 7.296 8.322 5.968 1.00 97.81 91 ARG A C 1
ATOM 722 O O . ARG A 1 91 ? 6.664 7.594 6.733 1.00 97.81 91 ARG A O 1
ATOM 729 N N . ALA A 1 92 ? 6.735 9.347 5.328 1.00 98.06 92 ALA A N 1
ATOM 730 C CA . ALA A 1 92 ? 5.322 9.674 5.475 1.00 98.06 92 ALA A CA 1
ATOM 731 C C . ALA A 1 92 ? 4.416 8.567 4.906 1.00 98.06 92 ALA A C 1
ATOM 733 O O . ALA A 1 92 ? 3.434 8.196 5.548 1.00 98.06 92 ALA A O 1
ATOM 734 N N . ALA A 1 93 ? 4.752 8.006 3.742 1.00 97.50 93 ALA A N 1
ATOM 735 C CA . ALA A 1 93 ? 4.017 6.903 3.129 1.00 97.50 93 ALA A CA 1
ATOM 736 C C . ALA A 1 93 ? 4.033 5.649 4.008 1.00 97.50 93 ALA A C 1
ATOM 738 O O . ALA A 1 93 ? 2.985 5.043 4.232 1.00 97.50 93 ALA A O 1
ATOM 739 N N . ARG A 1 94 ? 5.190 5.317 4.596 1.00 97.31 94 ARG A N 1
ATOM 740 C CA . ARG A 1 94 ? 5.311 4.222 5.567 1.00 97.31 94 ARG A CA 1
ATOM 741 C C . ARG A 1 94 ? 4.403 4.422 6.782 1.00 97.31 94 ARG A C 1
ATOM 743 O O . ARG A 1 94 ? 3.628 3.530 7.109 1.00 97.31 94 ARG A O 1
ATOM 750 N N . SER A 1 95 ? 4.446 5.601 7.403 1.00 97.88 95 SER A N 1
ATOM 751 C CA . SER A 1 95 ? 3.594 5.912 8.559 1.00 97.88 95 SER A CA 1
ATOM 752 C C . SER A 1 95 ? 2.100 5.833 8.216 1.00 97.88 95 SER A C 1
ATOM 754 O O . SER A 1 95 ? 1.300 5.347 9.018 1.00 97.88 95 SER A O 1
ATOM 756 N N . ARG A 1 96 ? 1.708 6.261 7.007 1.00 98.19 96 ARG A N 1
ATOM 757 C CA . ARG A 1 96 ? 0.321 6.124 6.544 1.00 98.19 96 ARG A CA 1
ATOM 758 C C . ARG A 1 96 ? -0.066 4.665 6.311 1.00 98.19 96 ARG A C 1
ATOM 760 O O . ARG A 1 96 ? -1.148 4.279 6.725 1.00 98.19 96 ARG A O 1
ATOM 767 N N . LEU A 1 97 ? 0.797 3.849 5.707 1.00 96.50 97 LEU A N 1
ATOM 768 C CA . LEU A 1 97 ? 0.544 2.412 5.559 1.00 96.50 97 LEU A CA 1
ATOM 769 C C . LEU A 1 97 ? 0.311 1.746 6.918 1.00 96.50 97 LEU A C 1
ATOM 771 O O . LEU A 1 97 ? -0.695 1.067 7.093 1.00 96.50 97 LEU A O 1
ATOM 775 N N . GLU A 1 98 ? 1.185 1.998 7.893 1.00 95.75 98 GLU A N 1
ATOM 776 C CA . GLU A 1 98 ? 1.064 1.455 9.253 1.00 95.75 98 GLU A CA 1
ATOM 777 C C . GLU A 1 98 ? -0.280 1.834 9.901 1.00 95.75 98 GLU A C 1
ATOM 779 O O . GLU A 1 98 ? -0.996 0.967 10.406 1.00 95.75 98 GLU A O 1
ATOM 784 N N . ARG A 1 99 ? -0.685 3.107 9.805 1.00 95.75 99 ARG A N 1
ATOM 785 C CA . ARG A 1 99 ? -1.970 3.575 10.348 1.00 95.75 99 ARG A CA 1
ATOM 786 C C . ARG A 1 99 ? -3.181 3.049 9.573 1.00 95.75 99 ARG A C 1
ATOM 788 O O . ARG A 1 99 ? -4.212 2.759 10.177 1.00 95.75 99 ARG A O 1
ATOM 795 N N . ASN A 1 100 ? -3.070 2.888 8.255 1.00 94.62 100 ASN A N 1
ATOM 796 C CA . ASN A 1 100 ? -4.112 2.263 7.442 1.00 94.62 100 ASN A CA 1
ATOM 797 C C . ASN A 1 100 ? -4.336 0.810 7.869 1.00 94.62 100 ASN A C 1
ATOM 799 O O . ASN A 1 100 ? -5.483 0.407 8.042 1.00 94.62 100 ASN A O 1
ATOM 803 N N . PHE A 1 101 ? -3.268 0.041 8.102 1.00 92.00 101 PHE A N 1
ATOM 804 C CA . PHE A 1 101 ? -3.395 -1.323 8.618 1.00 92.00 101 PHE A CA 1
ATOM 805 C C . PHE A 1 101 ? -4.047 -1.362 9.996 1.00 92.00 101 PHE A C 1
ATOM 807 O O . PHE A 1 101 ? -4.914 -2.201 10.221 1.00 92.00 101 PHE A O 1
ATOM 814 N N . GLU A 1 102 ? -3.692 -0.442 10.893 1.00 91.81 102 GLU A N 1
ATOM 815 C CA . GLU A 1 102 ? -4.333 -0.336 12.208 1.00 91.81 102 GLU A CA 1
ATOM 816 C C . GLU A 1 102 ? -5.841 -0.048 12.109 1.00 91.81 102 GLU A C 1
ATOM 818 O O . GLU A 1 102 ? -6.628 -0.532 12.917 1.00 91.81 102 GLU A O 1
ATOM 823 N N . ILE A 1 103 ? -6.275 0.736 11.121 1.00 89.88 103 ILE A N 1
ATOM 824 C CA . ILE A 1 103 ? -7.704 0.973 10.890 1.00 89.88 103 ILE A CA 1
ATOM 825 C C . ILE A 1 103 ? -8.365 -0.262 10.286 1.00 89.88 103 ILE A C 1
ATOM 827 O O . ILE A 1 103 ? -9.447 -0.645 10.732 1.00 89.88 103 ILE A O 1
ATOM 831 N N . LEU A 1 104 ? -7.717 -0.907 9.309 1.00 88.69 104 LEU A N 1
ATOM 832 C CA . LEU A 1 104 ? -8.231 -2.133 8.706 1.00 88.69 104 LEU A CA 1
ATOM 833 C C . LEU A 1 104 ? -8.486 -3.193 9.780 1.00 88.69 104 LEU A C 1
ATOM 835 O O . LEU A 1 104 ? -9.574 -3.749 9.778 1.00 88.69 104 LEU A O 1
ATOM 839 N N . THR A 1 105 ? -7.582 -3.398 10.748 1.00 87.31 105 THR A N 1
ATOM 840 C CA . THR A 1 105 ? -7.769 -4.376 11.845 1.00 87.31 105 THR A CA 1
ATOM 841 C C . THR A 1 105 ? -8.970 -4.107 12.754 1.00 87.31 105 THR A C 1
ATOM 843 O O . THR A 1 105 ? -9.382 -5.007 13.484 1.00 87.31 105 THR A O 1
ATOM 846 N N . ARG A 1 106 ? -9.563 -2.908 12.703 1.00 85.31 106 ARG A N 1
ATOM 847 C CA . ARG A 1 106 ? -10.774 -2.551 13.460 1.00 85.31 106 ARG A CA 1
ATOM 848 C C . ARG A 1 106 ? -12.071 -2.825 12.692 1.00 85.31 106 ARG A C 1
ATOM 850 O O . ARG A 1 106 ? -13.149 -2.702 13.273 1.00 85.31 106 ARG A O 1
ATOM 857 N N . LEU A 1 107 ? -12.000 -3.166 11.404 1.00 81.31 107 LEU A N 1
ATOM 858 C CA . LEU A 1 107 ? -13.178 -3.515 10.610 1.00 81.31 107 LEU A CA 1
ATOM 859 C C . LEU A 1 107 ? -13.724 -4.887 11.024 1.00 81.31 107 LEU A C 1
ATOM 861 O O . LEU A 1 107 ? -12.975 -5.805 11.351 1.00 81.31 107 LEU A O 1
ATOM 865 N N . GLN A 1 108 ? -15.047 -5.041 10.981 1.00 76.50 108 GLN A N 1
ATOM 866 C CA . GLN A 1 108 ? -15.699 -6.306 11.315 1.00 76.50 108 GLN A CA 1
ATOM 867 C C . GLN A 1 108 ? -15.463 -7.360 10.218 1.00 76.50 108 GLN A C 1
ATOM 869 O O . GLN A 1 108 ? -15.470 -7.055 9.021 1.00 76.50 108 GLN A O 1
ATOM 874 N N . TRP A 1 109 ? -15.299 -8.623 10.615 1.00 70.50 109 TRP A N 1
ATOM 875 C CA . TRP A 1 109 ? -15.386 -9.762 9.695 1.00 70.50 109 TRP A CA 1
ATOM 876 C C . TRP A 1 109 ? -16.765 -9.777 9.003 1.00 70.50 109 TRP A C 1
ATOM 878 O O . TRP A 1 109 ? -17.762 -9.520 9.681 1.00 70.50 109 TRP A O 1
ATOM 888 N N . PRO A 1 110 ? -16.877 -10.060 7.687 1.00 78.00 110 PRO A N 1
ATOM 889 C CA . PRO A 1 110 ? -15.852 -10.562 6.758 1.00 78.00 110 PRO A CA 1
ATOM 890 C C . PRO A 1 110 ? -15.093 -9.470 5.981 1.00 78.00 110 PRO A C 1
ATOM 892 O O . PRO A 1 110 ? -14.197 -9.783 5.200 1.00 78.00 110 PRO A O 1
ATOM 895 N N . THR A 1 111 ? -15.429 -8.189 6.171 1.00 78.62 111 THR A N 1
ATOM 896 C CA . THR A 1 111 ? -14.787 -7.066 5.458 1.00 78.62 111 THR A CA 1
ATOM 897 C C . THR A 1 111 ? -13.269 -7.098 5.622 1.00 78.62 111 THR A C 1
ATOM 899 O O . THR A 1 111 ? -12.529 -6.855 4.668 1.00 78.62 111 THR A O 1
ATOM 902 N N . LEU A 1 112 ? -12.816 -7.443 6.827 1.00 80.62 112 LEU A N 1
ATOM 903 C CA . LEU A 1 112 ? -11.410 -7.582 7.169 1.00 80.62 112 LEU A CA 1
ATOM 904 C C . LEU A 1 112 ? -10.662 -8.575 6.260 1.00 80.62 112 LEU A C 1
ATOM 906 O O . LEU A 1 112 ? -9.632 -8.216 5.689 1.00 80.62 112 LEU A O 1
ATOM 910 N N . ASP A 1 113 ? -11.213 -9.780 6.070 1.00 84.19 113 ASP A N 1
ATOM 911 C CA . ASP A 1 113 ? -10.611 -10.872 5.276 1.00 84.19 113 ASP A CA 1
ATOM 912 C C . ASP A 1 113 ? -10.422 -10.437 3.833 1.00 84.19 113 ASP A C 1
ATOM 914 O O . ASP A 1 113 ? -9.352 -10.602 3.241 1.00 84.19 113 ASP A O 1
ATOM 918 N N . VAL A 1 114 ? -11.473 -9.840 3.271 1.00 85.31 114 VAL A N 1
ATOM 919 C CA . VAL A 1 114 ? -11.479 -9.388 1.883 1.00 85.31 114 VAL A CA 1
ATOM 920 C C . VAL A 1 114 ? -10.453 -8.274 1.683 1.00 85.31 114 VAL A C 1
ATOM 922 O O . VAL A 1 114 ? -9.696 -8.313 0.712 1.00 85.31 114 VAL A O 1
ATOM 925 N N . CYS A 1 115 ? -10.377 -7.305 2.600 1.00 84.69 115 CYS A N 1
ATOM 926 C CA . CYS A 1 115 ? -9.427 -6.197 2.493 1.00 84.69 115 CYS A CA 1
ATOM 927 C C . CYS A 1 115 ? -7.974 -6.675 2.587 1.00 84.69 115 CYS A C 1
ATOM 929 O O . CYS A 1 115 ? -7.153 -6.302 1.745 1.00 84.69 115 CYS A O 1
ATOM 931 N N . PHE A 1 116 ? -7.663 -7.532 3.564 1.00 85.88 116 PHE A N 1
ATOM 932 C CA . PHE A 1 116 ? -6.317 -8.081 3.726 1.00 85.88 116 PHE A CA 1
ATOM 933 C C . PHE A 1 116 ? -5.910 -8.979 2.563 1.00 85.88 116 PHE A C 1
ATOM 935 O O . PHE A 1 116 ? -4.787 -8.854 2.078 1.00 85.88 116 PHE A O 1
ATOM 942 N N . THR A 1 117 ? -6.818 -9.832 2.082 1.00 89.38 117 THR A N 1
ATOM 943 C CA . THR A 1 117 ? -6.563 -10.684 0.913 1.00 89.38 117 THR A CA 1
ATOM 944 C C . THR A 1 117 ? -6.214 -9.821 -0.291 1.00 89.38 117 THR A C 1
ATOM 946 O O . THR A 1 117 ? -5.133 -9.965 -0.846 1.00 89.38 117 THR A O 1
ATOM 949 N N . ARG A 1 118 ? -7.060 -8.844 -0.639 1.00 90.94 118 ARG A N 1
ATOM 950 C CA . ARG A 1 118 ? -6.810 -7.953 -1.783 1.00 90.94 118 ARG A CA 1
ATOM 951 C C . ARG A 1 118 ? -5.482 -7.213 -1.660 1.00 90.94 118 ARG A C 1
ATOM 953 O O . ARG A 1 118 ? -4.724 -7.168 -2.625 1.00 90.94 118 ARG A O 1
ATOM 960 N N . PHE A 1 119 ? -5.182 -6.653 -0.486 1.00 87.62 119 PHE A N 1
ATOM 961 C CA . PHE A 1 119 ? -3.913 -5.960 -0.280 1.00 87.62 119 PHE A CA 1
ATOM 962 C C . PHE A 1 119 ? -2.710 -6.906 -0.422 1.00 87.62 119 PHE A C 1
ATOM 964 O O . PHE A 1 119 ? -1.708 -6.532 -1.029 1.00 87.62 119 PHE A O 1
ATOM 971 N N . ARG A 1 120 ? -2.809 -8.137 0.095 1.00 88.50 120 ARG A N 1
ATOM 972 C CA . ARG A 1 120 ? -1.759 -9.152 -0.039 1.00 88.50 120 ARG A CA 1
ATOM 973 C C . ARG A 1 120 ? -1.513 -9.516 -1.499 1.00 88.50 120 ARG A C 1
ATOM 975 O O . ARG A 1 120 ? -0.357 -9.495 -1.909 1.00 88.50 120 ARG A O 1
ATOM 982 N N . GLU A 1 121 ? -2.568 -9.778 -2.268 1.00 89.94 121 GLU A N 1
ATOM 983 C CA . GLU A 1 121 ? -2.437 -10.098 -3.695 1.00 89.94 121 GLU A CA 1
ATOM 984 C C . GLU A 1 121 ? -1.788 -8.933 -4.466 1.00 89.94 121 GLU A C 1
ATOM 986 O O . GLU A 1 121 ? -0.892 -9.143 -5.282 1.00 89.94 121 GLU A O 1
ATOM 991 N N . PHE A 1 122 ? -2.148 -7.682 -4.146 1.00 87.94 122 PHE A N 1
ATOM 992 C CA . PHE A 1 122 ? -1.496 -6.504 -4.729 1.00 87.94 122 PHE A CA 1
ATOM 993 C C . PHE A 1 122 ? -0.014 -6.407 -4.366 1.00 87.94 122 PHE A C 1
ATOM 995 O O . PHE A 1 122 ? 0.833 -6.170 -5.227 1.00 87.94 122 PHE A O 1
ATOM 1002 N N . HIS A 1 123 ? 0.321 -6.609 -3.095 1.00 87.25 123 HIS A N 1
ATOM 1003 C CA . HIS A 1 123 ? 1.706 -6.577 -2.643 1.00 87.25 123 HIS A CA 1
ATOM 1004 C C . HIS A 1 123 ? 2.543 -7.693 -3.290 1.00 87.25 123 HIS A C 1
ATOM 1006 O O . HIS A 1 123 ? 3.673 -7.448 -3.711 1.00 87.25 123 HIS A O 1
ATOM 1012 N N . GLN A 1 124 ? 1.985 -8.899 -3.430 1.00 88.06 124 GLN A N 1
ATOM 1013 C CA . GLN A 1 124 ? 2.618 -10.009 -4.146 1.00 88.06 124 GLN A CA 1
ATOM 1014 C C . GLN A 1 124 ? 2.830 -9.675 -5.628 1.00 88.06 124 GLN A C 1
ATOM 1016 O O . GLN A 1 124 ? 3.920 -9.921 -6.150 1.00 88.06 124 GLN A O 1
ATOM 1021 N N . ALA A 1 125 ? 1.855 -9.036 -6.283 1.00 86.81 125 ALA A N 1
ATOM 1022 C CA . ALA A 1 125 ? 2.023 -8.532 -7.644 1.00 86.81 125 ALA A CA 1
ATOM 1023 C C . ALA A 1 125 ? 3.191 -7.531 -7.725 1.00 86.81 125 ALA A C 1
ATOM 1025 O O . ALA A 1 125 ? 4.068 -7.714 -8.567 1.00 86.81 125 ALA A O 1
ATOM 1026 N N . CYS A 1 126 ? 3.285 -6.567 -6.796 1.00 85.38 126 CYS A N 1
ATOM 1027 C CA . CYS A 1 126 ? 4.418 -5.632 -6.703 1.00 85.38 126 CYS A CA 1
ATOM 1028 C C . CYS A 1 126 ? 5.777 -6.322 -6.549 1.00 85.38 126 CYS A C 1
ATOM 1030 O O . CYS A 1 126 ? 6.767 -5.850 -7.109 1.00 85.38 126 CYS A O 1
ATOM 1032 N N . GLN A 1 127 ? 5.842 -7.426 -5.803 1.00 83.94 127 GLN A N 1
ATOM 1033 C CA . GLN A 1 127 ? 7.079 -8.187 -5.618 1.00 83.94 127 GLN A CA 1
ATOM 1034 C C . GLN A 1 127 ? 7.477 -8.970 -6.875 1.00 83.94 127 GLN A C 1
ATOM 1036 O O . GLN A 1 127 ? 8.657 -9.012 -7.218 1.00 83.94 127 GLN A O 1
ATOM 1041 N N . LYS A 1 128 ? 6.503 -9.577 -7.561 1.00 84.44 128 LYS A N 1
ATOM 1042 C CA . LYS A 1 128 ? 6.729 -10.433 -8.738 1.00 84.44 128 LYS A CA 1
ATOM 1043 C C . LYS A 1 128 ? 6.929 -9.625 -10.024 1.00 84.44 128 LYS A C 1
ATOM 1045 O O . LYS A 1 128 ? 7.728 -10.001 -10.874 1.00 84.44 128 LYS A O 1
ATOM 1050 N N . TYR A 1 129 ? 6.229 -8.500 -10.145 1.00 80.56 129 TYR A N 1
ATOM 1051 C CA . TYR A 1 129 ? 6.094 -7.716 -11.369 1.00 80.56 129 TYR A CA 1
ATOM 1052 C C . TYR A 1 129 ? 6.297 -6.221 -11.110 1.00 80.56 129 TYR A C 1
ATOM 1054 O O . TYR A 1 129 ? 5.466 -5.404 -11.513 1.00 80.56 129 TYR A O 1
ATOM 1062 N N . LYS A 1 130 ? 7.374 -5.839 -10.410 1.00 72.75 130 LYS A N 1
ATOM 1063 C CA . LYS A 1 130 ? 7.614 -4.451 -9.963 1.00 72.75 130 LYS A CA 1
ATOM 1064 C C . LYS A 1 130 ? 7.322 -3.407 -11.047 1.00 72.75 130 LYS A C 1
ATOM 1066 O O . LYS A 1 130 ? 6.659 -2.413 -10.768 1.00 72.75 130 LYS A O 1
ATOM 1071 N N . GLU A 1 131 ? 7.754 -3.678 -12.277 1.00 74.00 131 GLU A N 1
ATOM 1072 C CA . GLU A 1 131 ? 7.619 -2.751 -13.399 1.00 74.00 131 GLU A CA 1
ATOM 1073 C C . GLU A 1 131 ? 6.206 -2.619 -13.957 1.00 74.00 131 GLU A C 1
ATOM 1075 O O . GLU A 1 131 ? 5.810 -1.543 -14.385 1.00 74.00 131 GLU A O 1
ATOM 1080 N N . THR A 1 132 ? 5.396 -3.670 -13.902 1.00 80.00 132 THR A N 1
ATOM 1081 C CA . THR A 1 132 ? 4.063 -3.683 -14.525 1.00 80.00 132 THR A CA 1
ATOM 1082 C C . THR A 1 132 ? 2.926 -3.708 -13.510 1.00 80.00 132 THR A C 1
ATOM 1084 O O . THR A 1 132 ? 1.757 -3.694 -13.885 1.00 80.00 132 THR A O 1
ATOM 1087 N N . SER A 1 133 ? 3.233 -3.700 -12.212 1.00 79.19 133 SER A N 1
ATOM 1088 C CA . SER A 1 133 ? 2.229 -3.836 -11.149 1.00 79.19 133 SER A CA 1
ATOM 1089 C C . SER A 1 133 ? 1.203 -2.716 -11.116 1.00 79.19 133 SER A C 1
ATOM 1091 O O . SER A 1 133 ? 0.073 -2.970 -10.732 1.00 79.19 133 SER A O 1
ATOM 1093 N N . PHE A 1 134 ? 1.577 -1.507 -11.538 1.00 83.81 134 PHE A N 1
ATOM 1094 C CA . PHE A 1 134 ? 0.683 -0.347 -11.590 1.00 83.81 134 PHE A CA 1
ATOM 1095 C C . PHE A 1 134 ? 0.053 -0.121 -12.971 1.00 83.81 134 PHE A C 1
ATOM 1097 O O . PHE A 1 134 ? -0.696 0.839 -13.136 1.00 83.81 134 PHE A O 1
ATOM 1104 N N . ARG A 1 135 ? 0.340 -0.977 -13.966 1.00 83.69 135 ARG A N 1
ATOM 1105 C CA . ARG A 1 135 ? -0.319 -0.895 -15.278 1.00 83.69 135 ARG A CA 1
ATOM 1106 C C . ARG A 1 135 ? -1.805 -1.204 -15.134 1.00 83.69 135 ARG A C 1
ATOM 1108 O O . ARG A 1 135 ? -2.193 -2.069 -14.355 1.00 83.69 135 ARG A O 1
ATOM 1115 N N . MET A 1 136 ? -2.623 -0.507 -15.916 1.00 84.25 136 MET A N 1
ATOM 1116 C CA . MET A 1 136 ? -4.073 -0.703 -15.960 1.00 84.25 136 MET A CA 1
ATOM 1117 C C . MET A 1 136 ? -4.445 -1.889 -16.851 1.00 84.25 136 MET A C 1
ATOM 1119 O O . MET A 1 136 ? -5.092 -1.734 -17.881 1.00 84.25 136 MET A O 1
ATOM 1123 N N . ASP A 1 137 ? -4.006 -3.079 -16.466 1.00 84.75 137 ASP A N 1
ATOM 1124 C CA . ASP A 1 137 ? -4.486 -4.319 -17.068 1.00 84.75 137 ASP A CA 1
ATOM 1125 C C . ASP A 1 137 ? -5.837 -4.751 -16.476 1.00 84.75 137 ASP A C 1
ATOM 1127 O O . ASP A 1 137 ? -6.409 -4.110 -15.583 1.00 84.75 137 ASP A O 1
ATOM 1131 N N . ARG A 1 138 ? -6.372 -5.860 -16.991 1.00 85.38 138 ARG A N 1
ATOM 1132 C CA . ARG A 1 138 ? -7.639 -6.435 -16.537 1.00 85.38 138 ARG A CA 1
ATOM 1133 C C . ARG A 1 138 ? -7.630 -6.748 -15.041 1.00 85.38 138 ARG A C 1
ATOM 1135 O O . ARG A 1 138 ? -8.631 -6.506 -14.361 1.00 85.38 138 ARG A O 1
ATOM 1142 N N . TRP A 1 139 ? -6.512 -7.248 -14.520 1.00 89.31 139 TRP A N 1
ATOM 1143 C CA . TRP A 1 139 ? -6.357 -7.527 -13.096 1.00 89.31 139 TRP A CA 1
ATOM 1144 C C . TRP A 1 139 ? -6.466 -6.241 -12.271 1.00 89.31 139 TRP A C 1
ATOM 1146 O O . TRP A 1 139 ? -7.260 -6.181 -11.329 1.00 89.31 139 TRP A O 1
ATOM 1156 N N . MET A 1 140 ? -5.763 -5.177 -12.670 1.00 89.62 140 MET A N 1
ATOM 1157 C CA . MET A 1 140 ? -5.840 -3.874 -12.006 1.00 89.62 140 MET A CA 1
ATOM 1158 C C . MET A 1 140 ? -7.248 -3.273 -12.079 1.00 89.62 140 MET A C 1
ATOM 1160 O O . MET A 1 140 ? -7.747 -2.753 -11.083 1.00 89.62 140 MET A O 1
ATOM 1164 N N . HIS A 1 141 ? -7.937 -3.388 -13.217 1.00 86.31 141 HIS A N 1
ATOM 1165 C CA . HIS A 1 141 ? -9.327 -2.942 -13.333 1.00 86.31 141 HIS A CA 1
ATOM 1166 C C . HIS A 1 141 ? -10.225 -3.648 -12.306 1.00 86.31 141 HIS A C 1
ATOM 1168 O O . HIS A 1 141 ? -10.961 -3.002 -11.559 1.00 86.31 141 HIS A O 1
ATOM 1174 N N . ARG A 1 142 ? -10.133 -4.978 -12.199 1.00 88.56 142 ARG A N 1
ATOM 1175 C CA . ARG A 1 142 ? -10.887 -5.746 -11.192 1.00 88.56 142 ARG A CA 1
ATOM 1176 C C . ARG A 1 142 ? -10.489 -5.348 -9.767 1.00 88.56 142 ARG A C 1
ATOM 1178 O O . ARG A 1 142 ? -11.347 -5.203 -8.892 1.00 88.56 142 ARG A O 1
ATOM 1185 N N . PHE A 1 143 ? -9.203 -5.103 -9.530 1.00 89.38 143 PHE A N 1
ATOM 1186 C CA . PHE A 1 143 ? -8.702 -4.622 -8.244 1.00 89.38 143 PHE A CA 1
ATOM 1187 C C . PHE A 1 143 ? -9.256 -3.240 -7.858 1.00 89.38 143 PHE A C 1
ATOM 1189 O O . PHE A 1 143 ? -9.480 -2.964 -6.677 1.00 89.38 143 PHE A O 1
ATOM 1196 N N . LEU A 1 144 ? -9.507 -2.363 -8.821 1.00 88.62 144 LEU A N 1
ATOM 1197 C CA . LEU A 1 144 ? -10.010 -1.021 -8.540 1.00 88.62 144 LEU A CA 1
ATOM 1198 C C . LEU A 1 144 ? -11.538 -0.967 -8.466 1.00 88.62 144 LEU A C 1
ATOM 1200 O O . LEU A 1 144 ? -12.068 -0.305 -7.580 1.00 88.62 144 LEU A O 1
ATOM 1204 N N . PHE A 1 145 ? -12.244 -1.685 -9.343 1.00 86.69 145 PHE A N 1
ATOM 1205 C CA . PHE A 1 145 ? -13.689 -1.510 -9.534 1.00 86.69 145 PHE A CA 1
ATOM 1206 C C . PHE A 1 145 ? -14.554 -2.660 -8.994 1.00 86.69 145 PHE A C 1
ATOM 1208 O O . PHE A 1 145 ? -15.722 -2.441 -8.668 1.00 86.69 145 PHE A O 1
ATOM 1215 N N . GLU A 1 146 ? -14.028 -3.882 -8.844 1.00 84.31 146 GLU A N 1
ATOM 1216 C CA . GLU A 1 146 ? -14.803 -4.997 -8.274 1.00 84.31 146 GLU A CA 1
ATOM 1217 C C . GLU A 1 146 ? -14.743 -4.983 -6.742 1.00 84.31 146 GLU A C 1
ATOM 1219 O O . GLU A 1 146 ? -13.986 -5.725 -6.104 1.00 84.31 146 GLU A O 1
ATOM 1224 N N . PHE A 1 147 ? -15.566 -4.112 -6.158 1.00 77.25 147 PHE A N 1
ATOM 1225 C CA . PHE A 1 147 ? -15.767 -3.975 -4.718 1.00 77.25 147 PHE A CA 1
ATOM 1226 C C . PHE A 1 147 ? -16.192 -5.296 -4.047 1.00 77.25 147 PHE A C 1
ATOM 1228 O O . PHE A 1 147 ? -16.987 -6.061 -4.593 1.00 77.25 147 PHE A O 1
ATOM 1235 N N . ALA A 1 148 ? -15.675 -5.542 -2.837 1.00 71.44 148 ALA A N 1
ATOM 1236 C CA . ALA A 1 148 ? -16.036 -6.651 -1.940 1.00 71.44 148 ALA A CA 1
ATOM 1237 C C . ALA A 1 148 ? -15.851 -8.090 -2.475 1.00 71.44 148 ALA A C 1
ATOM 1239 O O . ALA A 1 148 ? -16.226 -9.044 -1.794 1.00 71.44 148 ALA A O 1
ATOM 1240 N N . LYS A 1 149 ? -15.235 -8.280 -3.646 1.00 79.00 149 LYS A N 1
ATOM 1241 C CA . LYS A 1 149 ? -14.873 -9.609 -4.156 1.00 79.00 149 LYS A CA 1
ATOM 1242 C C . LYS A 1 149 ? -13.411 -9.930 -3.835 1.00 79.00 149 LYS A C 1
ATOM 1244 O O . LYS A 1 149 ? -12.566 -9.037 -3.932 1.00 79.00 149 LYS A O 1
ATOM 1249 N N . PRO A 1 150 ? -13.063 -11.172 -3.470 1.00 80.06 150 PRO A N 1
ATOM 1250 C CA . PRO A 1 150 ? -11.673 -11.604 -3.496 1.00 80.06 150 PRO A CA 1
ATOM 1251 C C . PRO A 1 150 ? -11.098 -11.414 -4.902 1.00 80.06 150 PRO A C 1
ATOM 1253 O O . PRO A 1 150 ? -11.799 -11.608 -5.897 1.00 80.06 150 PRO A O 1
ATOM 1256 N N . ILE A 1 151 ? -9.832 -11.028 -4.976 1.00 84.44 151 ILE A N 1
ATOM 1257 C CA . ILE A 1 151 ? -9.068 -11.052 -6.221 1.00 84.44 151 ILE A CA 1
ATOM 1258 C C . ILE A 1 151 ? -8.107 -12.238 -6.149 1.00 84.44 151 ILE A C 1
ATOM 1260 O O . ILE A 1 151 ? -7.647 -12.571 -5.060 1.00 84.44 151 ILE A O 1
ATOM 1264 N N . GLY A 1 152 ? -7.890 -12.919 -7.272 1.00 82.69 152 GLY A N 1
ATOM 1265 C CA . GLY A 1 152 ? -6.889 -13.982 -7.364 1.00 82.69 152 GLY A CA 1
ATOM 1266 C C . GLY A 1 152 ? -5.491 -13.419 -7.612 1.00 82.69 152 GLY A C 1
ATOM 1267 O O . GLY A 1 152 ? -5.327 -12.203 -7.771 1.00 82.69 152 GLY A O 1
ATOM 1268 N N . GLU A 1 153 ? -4.509 -14.317 -7.698 1.00 81.81 153 GLU A N 1
ATOM 1269 C CA . GLU A 1 153 ? -3.161 -13.972 -8.151 1.00 81.81 153 GLU A CA 1
ATOM 1270 C C . GLU A 1 153 ? -3.223 -13.342 -9.552 1.00 81.81 153 GLU A C 1
ATOM 1272 O O . GLU A 1 153 ? -4.138 -13.596 -10.337 1.00 81.81 153 GLU A O 1
ATOM 1277 N N . LYS A 1 154 ? -2.266 -12.461 -9.839 1.00 80.31 154 LYS A N 1
ATOM 1278 C CA . LYS A 1 154 ? -2.090 -11.885 -11.168 1.00 80.31 154 LYS A CA 1
ATOM 1279 C C . LYS A 1 154 ? -1.435 -12.922 -12.082 1.00 80.31 154 LYS A C 1
ATOM 1281 O O . LYS A 1 154 ? -0.276 -13.289 -11.853 1.00 80.31 154 LYS A O 1
ATOM 1286 N N . ASP A 1 155 ? -2.167 -13.366 -13.098 1.00 79.19 155 ASP A N 1
ATOM 1287 C CA . ASP A 1 155 ? -1.723 -14.412 -14.022 1.00 79.19 155 ASP A CA 1
ATOM 1288 C C . ASP A 1 155 ? -0.964 -13.825 -15.224 1.00 79.19 155 ASP A C 1
ATOM 1290 O O . ASP A 1 155 ? -0.992 -12.622 -15.493 1.00 79.19 155 ASP A O 1
ATOM 1294 N N . THR A 1 156 ? -0.251 -14.669 -15.975 1.00 69.62 156 THR A N 1
ATOM 1295 C CA . THR A 1 156 ? 0.486 -14.233 -17.176 1.00 69.62 156 THR A CA 1
ATOM 1296 C C . THR A 1 156 ? -0.424 -13.698 -18.274 1.00 69.62 156 THR A C 1
ATOM 1298 O O . THR A 1 156 ? -0.011 -12.817 -19.023 1.00 69.62 156 THR A O 1
ATOM 1301 N N . ASP A 1 157 ? -1.656 -14.198 -18.351 1.00 69.94 157 ASP A N 1
ATOM 1302 C CA . ASP A 1 157 ? -2.637 -13.754 -19.342 1.00 69.94 157 ASP A CA 1
ATOM 1303 C C . ASP A 1 157 ? -3.058 -12.300 -19.085 1.00 69.94 157 ASP A C 1
ATOM 1305 O O . ASP A 1 157 ? -3.191 -11.524 -20.031 1.00 69.94 157 ASP A O 1
ATOM 1309 N N . ASP A 1 158 ? -3.135 -11.883 -17.812 1.00 69.31 158 ASP A N 1
ATOM 1310 C CA . ASP A 1 158 ? -3.410 -10.488 -17.442 1.00 69.31 158 ASP A CA 1
ATOM 1311 C C . ASP A 1 158 ? -2.293 -9.536 -17.911 1.00 69.31 158 ASP A C 1
ATOM 1313 O O . ASP A 1 158 ? -2.536 -8.352 -18.124 1.00 69.31 158 ASP A O 1
ATOM 1317 N N . LEU A 1 159 ? -1.063 -10.038 -18.087 1.00 61.25 159 LEU A N 1
ATOM 1318 C CA . LEU A 1 159 ? 0.074 -9.253 -18.582 1.00 61.25 159 LEU A CA 1
ATOM 1319 C C . LEU A 1 159 ? 0.109 -9.150 -20.114 1.00 61.25 159 LEU A C 1
ATOM 1321 O O . LEU A 1 159 ? 0.758 -8.244 -20.642 1.00 61.25 159 LEU A O 1
ATOM 1325 N N . ALA A 1 160 ? -0.530 -10.087 -20.820 1.00 56.84 160 ALA A N 1
ATOM 1326 C CA . ALA A 1 160 ? -0.478 -10.190 -22.277 1.00 56.84 160 ALA A CA 1
ATOM 1327 C C . ALA A 1 160 ? -1.467 -9.243 -22.981 1.00 56.84 160 ALA A C 1
ATOM 1329 O O . ALA A 1 160 ? -1.220 -8.828 -24.117 1.00 56.84 160 ALA A O 1
ATOM 1330 N N . GLU A 1 161 ? -2.554 -8.847 -22.314 1.00 58.22 161 GLU A N 1
ATOM 1331 C CA . GLU A 1 161 ? -3.544 -7.899 -22.839 1.00 58.22 161 GLU A CA 1
ATOM 1332 C C . GLU A 1 161 ? -3.046 -6.441 -22.709 1.00 58.22 161 GLU A C 1
ATOM 1334 O O . GLU A 1 161 ? -3.492 -5.653 -21.878 1.00 58.22 161 GLU A O 1
ATOM 1339 N N . LEU A 1 162 ? -2.088 -6.069 -23.563 1.00 51.78 162 LEU A N 1
ATOM 1340 C CA . LEU A 1 162 ? -1.547 -4.711 -23.728 1.00 51.78 162 LEU A CA 1
ATOM 1341 C C . LEU A 1 162 ? -2.496 -3.798 -24.532 1.00 51.78 162 LEU A C 1
ATOM 1343 O O . LEU A 1 162 ? -2.085 -3.224 -25.540 1.00 51.78 162 LEU A O 1
ATOM 1347 N N . ILE A 1 163 ? -3.763 -3.656 -24.134 1.00 50.19 163 ILE A N 1
ATOM 1348 C CA . ILE A 1 163 ? -4.664 -2.678 -24.771 1.00 50.19 163 ILE A CA 1
ATOM 1349 C C . ILE A 1 163 ? -4.620 -1.376 -23.955 1.00 50.19 163 ILE A C 1
ATOM 1351 O O . ILE A 1 163 ? -5.098 -1.357 -22.819 1.00 50.19 163 ILE A O 1
ATOM 1355 N N . PRO A 1 164 ? -4.046 -0.275 -24.485 1.00 53.94 164 PRO A N 1
ATOM 1356 C CA . PRO A 1 164 ? -4.186 1.040 -23.873 1.00 53.94 164 PRO A CA 1
ATOM 1357 C C . PRO A 1 164 ? -5.665 1.412 -23.897 1.00 53.94 164 PRO A C 1
ATOM 1359 O O . PRO A 1 164 ? -6.267 1.436 -24.971 1.00 53.94 164 PRO A O 1
ATOM 1362 N N . TRP A 1 165 ? -6.251 1.691 -22.735 1.00 52.22 165 TRP A N 1
ATOM 1363 C CA . TRP A 1 165 ? -7.671 2.018 -22.659 1.00 52.22 165 TRP A CA 1
ATOM 1364 C C . TRP A 1 165 ? -7.979 3.233 -23.521 1.00 52.22 165 TRP A C 1
ATOM 1366 O O . TRP A 1 165 ? -7.347 4.288 -23.396 1.00 52.22 165 TRP A O 1
ATOM 1376 N N . THR A 1 166 ? -8.977 3.092 -24.381 1.00 55.16 166 THR A N 1
ATOM 1377 C CA . THR A 1 166 ? -9.506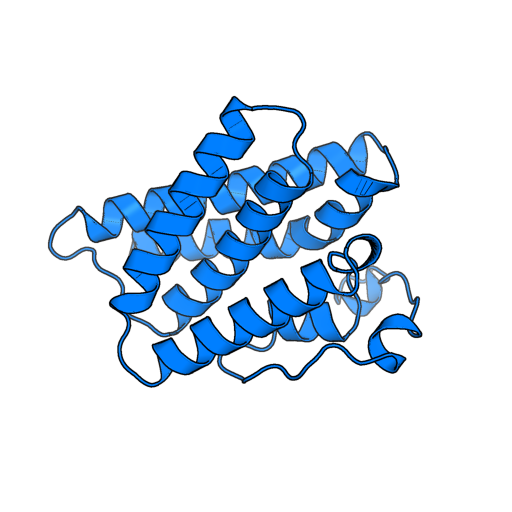 4.229 -25.132 1.00 55.16 166 THR A CA 1
ATOM 1378 C C . THR A 1 166 ? -10.582 4.930 -24.303 1.00 55.16 166 THR A C 1
ATOM 1380 O O . THR A 1 166 ? -11.295 4.303 -23.522 1.00 55.16 166 THR A O 1
ATOM 1383 N N . LEU A 1 167 ? -10.750 6.247 -24.476 1.00 49.47 167 LEU A N 1
ATOM 1384 C CA . LEU A 1 167 ? -11.848 6.999 -23.839 1.00 49.47 167 LEU A CA 1
ATOM 1385 C C . LEU A 1 167 ? -13.231 6.373 -24.114 1.00 49.47 167 LEU A C 1
ATOM 1387 O O . LEU A 1 167 ? -14.117 6.451 -23.264 1.00 49.47 167 LEU A O 1
ATOM 1391 N N . GLN A 1 168 ? -13.384 5.688 -25.252 1.00 54.75 168 GLN A N 1
ATOM 1392 C CA . GLN A 1 168 ? -14.595 4.948 -25.609 1.00 54.75 168 GLN A CA 1
ATOM 1393 C C . GLN A 1 168 ? -14.901 3.787 -24.655 1.00 54.75 168 GLN A C 1
ATOM 1395 O O . GLN A 1 168 ? -16.065 3.582 -24.317 1.00 54.75 168 GLN A O 1
ATOM 1400 N N . GLU A 1 169 ? -13.892 3.061 -24.173 1.00 53.62 169 GLU A N 1
ATOM 1401 C CA . GLU A 1 169 ? -14.081 1.950 -23.225 1.00 53.62 169 GLU A CA 1
ATOM 1402 C C . GLU A 1 169 ? -14.458 2.443 -21.822 1.00 53.62 169 GLU A C 1
ATOM 1404 O O . GLU A 1 169 ? -15.131 1.740 -21.072 1.00 53.62 169 GLU A O 1
ATOM 1409 N N . LEU A 1 170 ? -14.109 3.692 -21.497 1.00 50.16 170 LEU A N 1
ATOM 1410 C CA . LEU A 1 170 ? -14.529 4.385 -20.275 1.00 50.16 170 LEU A CA 1
ATOM 1411 C C . LEU A 1 170 ? -15.927 5.023 -20.389 1.00 50.16 170 LEU A C 1
ATOM 1413 O O . LEU A 1 170 ? -16.343 5.759 -19.495 1.00 50.16 170 LEU A O 1
ATOM 1417 N N . GLY A 1 171 ? -16.664 4.758 -21.473 1.00 37.44 171 GLY A N 1
ATOM 1418 C CA . GLY A 1 171 ? -18.013 5.286 -21.685 1.00 37.44 171 GLY A CA 1
ATOM 1419 C C . GLY A 1 171 ? -18.058 6.758 -22.107 1.00 37.44 171 GLY A C 1
ATOM 1420 O O . GLY A 1 171 ? -19.139 7.344 -22.147 1.00 37.44 171 GLY A O 1
ATOM 1421 N N . PHE A 1 172 ? -16.915 7.356 -22.455 1.00 43.75 172 PHE A N 1
ATOM 1422 C CA . PHE A 1 172 ? -16.845 8.710 -22.994 1.00 43.75 172 PHE A CA 1
ATOM 1423 C C . PHE A 1 172 ? -16.784 8.645 -24.525 1.00 43.75 172 PHE A C 1
ATOM 1425 O O . PHE A 1 172 ? -15.768 8.286 -25.120 1.00 43.75 172 PHE A O 1
ATOM 1432 N N . THR A 1 173 ? -17.894 8.992 -25.175 1.00 54.09 173 THR A N 1
ATOM 1433 C CA . THR A 1 173 ? -17.917 9.349 -26.603 1.00 54.09 173 THR A CA 1
ATOM 1434 C C . THR A 1 173 ? -17.797 10.873 -26.729 1.00 54.09 173 THR A C 1
ATOM 1436 O O . THR A 1 173 ? -18.251 11.568 -25.818 1.00 54.09 173 THR A O 1
ATOM 1439 N N . PRO A 1 174 ? -17.129 11.402 -27.772 1.00 48.81 174 PRO A N 1
ATOM 1440 C CA . PRO A 1 174 ? -17.096 12.842 -28.024 1.00 48.81 174 PRO A CA 1
ATOM 1441 C C . PRO A 1 174 ? -18.493 13.424 -28.270 1.00 48.81 174 PRO A C 1
ATOM 1443 O O . PRO A 1 174 ? -19.367 12.680 -28.774 1.00 48.81 174 PRO A O 1
#

Foldseek 3Di:
DVLVVLLVVLL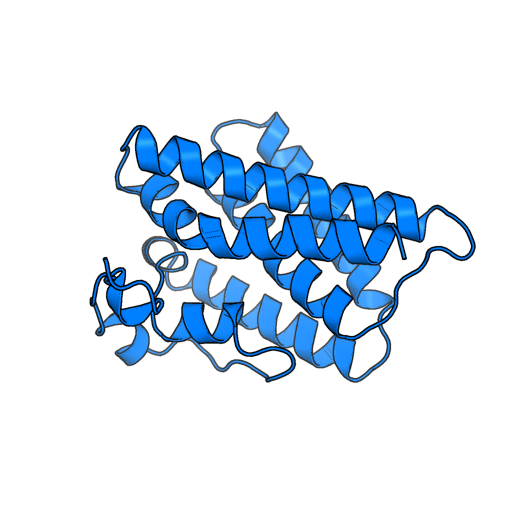VLLVVLLQLLLCCQPVPDPVSVVSLVSNLVSLVSNLVSQVVLVVDPPSHDQDLSNLLSLLSSLLSLVSQLLRPPDPVSNVVSVVSNVVSVVSLVVHDPPSSVQSVQLSVLLVVCCVVPVNCSSHPFPQVCCSSPVRPDGGDHDDVVSVVPPDDDDVVNVVDDD

Secondary structure (DSSP, 8-state):
-HHHHHHHHHHHHHHHHTTHHHHHHHT--HHHHHHHHHHHHHHHHHHHHHHHHHTSTT----SHHHHHHHHHHHHHHHHHHHH---HHHHHHHHHHHHHHHHHHTTSPTTHHHHHHHHHHHHHHHHHH-TTTTTS--HHHHHHHHSTTS------HHHHH---PPPTTTTT---

pLDDT: mean 85.08, std 12.97, range [37.44, 98.44]

Organism: NCBI:txid86049